Protein AF-A0A9C9GC76-F1 (afdb_monomer)

Radius of gyration: 13.63 Å; Cα contacts (8 Å, |Δi|>4): 158; chains: 1; bounding box: 31×22×46 Å

Nearest PDB structures (foldseek):
  2ok8-assembly1_B  TM=7.229E-01  e=1.830E-01  Plasmodium falciparum 3D7
  5yly-assembly1_A  TM=5.673E-01  e=6.090E-02  Ulva prolifera
  6o0a-assembly1_A  TM=5.726E-01  e=2.908E-01  Malassezia yamatoensis
  2gpj-assembly1_A  TM=5.908E-01  e=5.189E-01  Shewanella putrefaciens CN-32
  6p4p-assembly1_B  TM=2.913E-01  e=4.686E+00  Salmonella enterica subsp. enterica serovar Typhi str. CT18

Sequence (96 aa):
MKTSDNPYIPYLATIEDAWYETGGERCIKTFKVVID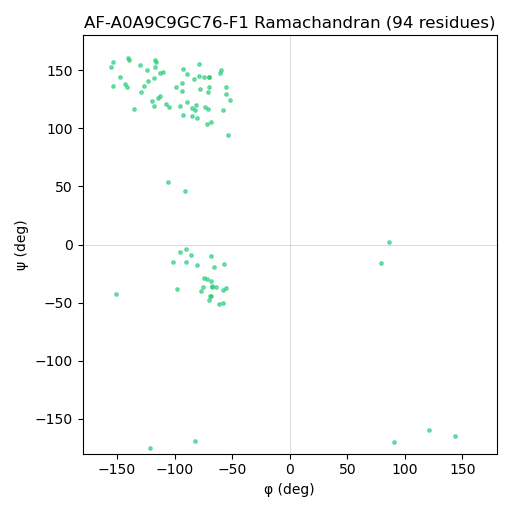DEEFRKNWSHLPGQCAMIGVLGAGESMISISASPTEGQFLRFSVMRMGKVTGALHQLEPG

Foldseek 3Di:
DPDPPDLPDDFDKFFQAKDWPADDPFTKMKTKIAGPPPVCLVVDFDDPPAWHWDDDPPQGIDTFTFPDDRPPGSITMTTATPDDSGSVSVVPDGGD

Mean predicted aligned error: 4.46 Å

Structure (mmCIF, N/CA/C/O backbone):
data_AF-A0A9C9GC76-F1
#
_entry.id   AF-A0A9C9GC76-F1
#
loop_
_atom_site.group_PDB
_atom_site.id
_atom_site.type_symbol
_atom_site.label_atom_id
_atom_site.label_alt_id
_atom_site.label_comp_id
_atom_site.label_asym_id
_atom_site.label_entity_id
_atom_site.label_seq_id
_atom_site.pdbx_PDB_ins_code
_atom_site.Cartn_x
_atom_site.Cartn_y
_atom_site.Cartn_z
_atom_site.occupancy
_atom_site.B_iso_or_equiv
_atom_site.auth_seq_id
_atom_site.auth_comp_id
_atom_site.auth_asym_id
_atom_site.auth_atom_id
_atom_site.pdbx_PDB_model_num
ATOM 1 N N . MET A 1 1 ? 7.897 7.166 -28.012 1.00 36.06 1 MET A N 1
ATOM 2 C CA . MET A 1 1 ? 8.063 8.264 -27.036 1.00 36.06 1 MET A CA 1
ATOM 3 C C . MET A 1 1 ? 7.919 7.639 -25.661 1.00 36.06 1 MET A C 1
ATOM 5 O O . MET A 1 1 ? 6.878 7.052 -25.421 1.00 36.06 1 MET A O 1
ATOM 9 N N . LYS A 1 2 ? 8.964 7.643 -24.819 1.00 37.88 2 LYS A N 1
ATOM 10 C CA . LYS A 1 2 ? 8.831 7.207 -23.419 1.00 37.88 2 LYS A CA 1
ATOM 11 C C . LYS A 1 2 ? 7.968 8.255 -22.727 1.00 37.88 2 LYS A C 1
ATOM 13 O O . LYS A 1 2 ? 8.429 9.382 -22.559 1.00 37.88 2 LYS A O 1
ATOM 18 N N . THR A 1 3 ? 6.709 7.933 -22.459 1.00 41.56 3 THR A N 1
ATOM 19 C CA . THR A 1 3 ? 5.825 8.796 -21.679 1.00 41.56 3 THR A CA 1
ATOM 20 C C . THR A 1 3 ? 6.507 8.992 -20.336 1.00 41.56 3 THR A C 1
ATOM 22 O O . THR A 1 3 ? 6.794 8.020 -19.649 1.00 41.56 3 THR A O 1
ATOM 25 N N . SER A 1 4 ? 6.887 10.224 -20.025 1.00 49.97 4 SER A N 1
ATOM 26 C CA . SER A 1 4 ? 7.473 10.573 -18.738 1.00 49.97 4 SER A CA 1
ATOM 27 C C . SER A 1 4 ? 6.564 10.048 -17.626 1.00 49.97 4 SER A C 1
ATOM 29 O O . SER A 1 4 ? 5.373 10.356 -17.644 1.00 49.97 4 SER A O 1
ATOM 31 N N . ASP A 1 5 ? 7.116 9.240 -16.716 1.00 69.19 5 ASP A N 1
ATOM 32 C CA . ASP A 1 5 ? 6.430 8.673 -15.553 1.00 69.19 5 ASP A CA 1
ATOM 33 C C . ASP A 1 5 ? 5.780 9.790 -14.736 1.00 69.19 5 ASP A C 1
ATOM 35 O O . ASP A 1 5 ? 6.430 10.463 -13.935 1.00 69.19 5 ASP A O 1
ATOM 39 N N . ASN A 1 6 ? 4.500 10.051 -14.996 1.00 82.19 6 ASN A N 1
ATOM 40 C CA . ASN A 1 6 ? 3.755 11.085 -14.305 1.00 82.19 6 ASN A CA 1
ATOM 41 C C . ASN A 1 6 ? 3.214 10.493 -12.993 1.00 82.19 6 ASN A C 1
ATOM 43 O O . ASN A 1 6 ? 2.287 9.681 -13.046 1.00 82.19 6 ASN A O 1
ATOM 47 N N . PRO A 1 7 ? 3.729 10.913 -11.823 1.00 81.12 7 PRO A N 1
ATOM 48 C CA . PRO A 1 7 ? 3.325 10.353 -10.534 1.00 81.12 7 PRO A CA 1
ATOM 49 C C . PRO A 1 7 ? 1.884 10.708 -10.141 1.00 81.12 7 PRO A C 1
ATOM 51 O O . PRO A 1 7 ? 1.369 10.168 -9.168 1.00 81.12 7 PRO A O 1
ATOM 54 N N . TYR A 1 8 ? 1.234 11.621 -10.870 1.00 84.31 8 TYR A N 1
ATOM 55 C CA . TYR A 1 8 ? -0.143 12.043 -10.616 1.00 84.31 8 TYR A CA 1
ATOM 56 C C . TYR A 1 8 ? -1.187 11.210 -11.365 1.00 84.31 8 TYR A C 1
ATOM 58 O O . TYR A 1 8 ? -2.381 11.446 -11.194 1.00 84.31 8 TYR A O 1
ATOM 66 N N . ILE A 1 9 ? -0.767 10.266 -12.213 1.00 89.38 9 ILE A N 1
ATOM 67 C CA . ILE A 1 9 ? -1.694 9.349 -12.878 1.00 89.38 9 ILE A CA 1
ATOM 68 C C . ILE A 1 9 ? -1.966 8.180 -11.922 1.00 89.38 9 ILE A C 1
ATOM 70 O O . ILE A 1 9 ? -1.023 7.471 -11.566 1.00 89.38 9 ILE A O 1
ATOM 74 N N . PRO A 1 10 ? -3.219 7.972 -11.480 1.00 91.25 10 PRO A N 1
ATOM 75 C CA . PRO A 1 10 ? -3.549 6.854 -10.612 1.00 91.25 10 PRO A CA 1
ATOM 76 C C . PRO A 1 10 ? -3.559 5.541 -11.401 1.00 91.25 10 PRO A C 1
ATOM 78 O O . PRO A 1 10 ? -4.020 5.495 -12.542 1.00 91.25 10 PRO A O 1
ATOM 81 N N . TYR A 1 11 ? -3.122 4.468 -10.748 1.00 93.19 11 TYR A N 1
ATOM 82 C CA . TYR A 1 11 ? -3.204 3.103 -11.262 1.00 93.19 11 TYR A CA 1
ATOM 83 C C . TYR A 1 11 ? -4.082 2.261 -10.340 1.00 93.19 11 TYR A C 1
ATOM 85 O O . TYR A 1 11 ? -4.061 2.442 -9.120 1.00 93.19 11 TYR A O 1
ATOM 93 N N . LEU A 1 12 ? -4.855 1.346 -10.926 1.00 95.06 12 LEU A N 1
ATOM 94 C CA . LEU A 1 12 ? -5.568 0.332 -10.155 1.00 95.06 12 LEU A CA 1
ATOM 95 C C . LEU A 1 12 ? -4.565 -0.672 -9.583 1.00 95.06 12 LEU A C 1
ATOM 97 O O . LEU A 1 12 ? -3.533 -0.967 -10.196 1.00 95.06 12 LEU A O 1
ATOM 101 N N . ALA A 1 13 ? -4.861 -1.146 -8.380 1.00 95.31 13 ALA A N 1
ATOM 102 C CA . ALA A 1 13 ? -4.034 -2.107 -7.683 1.00 95.31 13 ALA A CA 1
ATOM 103 C C . ALA A 1 13 ? -4.910 -3.094 -6.917 1.00 95.31 13 ALA A C 1
ATOM 105 O O . ALA A 1 13 ? -5.863 -2.699 -6.240 1.00 95.31 13 ALA A O 1
ATOM 106 N N . THR A 1 14 ? -4.521 -4.359 -6.983 1.00 96.75 14 THR A N 1
ATOM 107 C CA . THR A 1 14 ? -5.144 -5.468 -6.269 1.00 96.75 14 THR A CA 1
ATOM 108 C C . THR A 1 14 ? -4.425 -5.704 -4.942 1.00 96.75 14 THR A C 1
ATOM 110 O O . THR A 1 14 ? -3.191 -5.650 -4.869 1.00 96.75 14 THR A O 1
ATOM 113 N N . ILE A 1 15 ? -5.180 -5.975 -3.874 1.00 97.50 15 ILE A N 1
ATOM 114 C CA . ILE A 1 15 ? -4.613 -6.431 -2.600 1.00 97.50 15 ILE A CA 1
ATOM 115 C C . ILE A 1 15 ? -4.352 -7.931 -2.742 1.00 97.50 15 ILE A C 1
ATOM 117 O O . ILE A 1 15 ? -5.283 -8.726 -2.775 1.00 97.50 15 ILE A O 1
ATOM 121 N N . GLU A 1 16 ? -3.084 -8.327 -2.828 1.00 96.94 16 GLU A N 1
ATO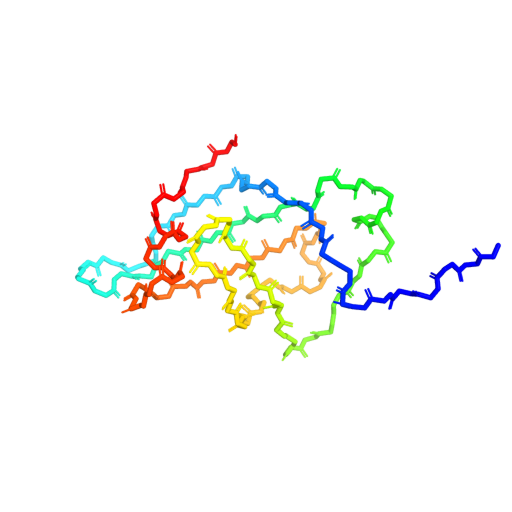M 122 C CA . GLU A 1 16 ? -2.720 -9.748 -2.885 1.00 96.94 16 GLU A CA 1
ATOM 123 C C . GLU A 1 16 ? -2.841 -10.423 -1.520 1.00 96.94 16 GLU A C 1
ATOM 125 O O . GLU A 1 16 ? -3.189 -11.597 -1.436 1.00 96.94 16 GLU A O 1
ATOM 130 N N . ASP A 1 17 ? -2.501 -9.699 -0.454 1.00 97.19 17 ASP A N 1
ATOM 131 C CA . ASP A 1 17 ? -2.529 -10.221 0.907 1.00 97.19 17 ASP A CA 1
ATOM 132 C C . ASP A 1 17 ? -2.685 -9.081 1.918 1.00 97.19 17 ASP A C 1
ATOM 134 O O . ASP A 1 17 ? -2.273 -7.941 1.668 1.00 97.19 17 ASP A O 1
ATOM 138 N N . ALA A 1 18 ? -3.269 -9.382 3.074 1.00 97.12 18 ALA A N 1
ATOM 139 C CA . ALA A 1 18 ? -3.360 -8.437 4.170 1.00 97.12 18 ALA A CA 1
ATOM 140 C C . ALA A 1 18 ? -3.454 -9.130 5.532 1.00 97.12 18 ALA A C 1
ATOM 142 O O . ALA A 1 18 ? -4.252 -10.042 5.736 1.00 97.12 18 ALA A O 1
ATOM 143 N N . TRP A 1 19 ? -2.705 -8.620 6.507 1.00 97.12 19 TRP A N 1
ATOM 144 C CA . TRP A 1 19 ? -2.669 -9.161 7.866 1.00 97.12 19 TRP A CA 1
ATOM 145 C C . TRP A 1 19 ? -2.626 -8.047 8.911 1.00 97.12 19 TRP A C 1
ATOM 147 O O . TRP A 1 19 ? -2.262 -6.905 8.626 1.00 97.12 19 TRP A O 1
ATOM 157 N N . TYR A 1 20 ? -3.017 -8.373 10.141 1.00 96.88 20 TYR A N 1
ATOM 158 C CA . TYR A 1 20 ? -2.927 -7.449 11.268 1.00 96.88 20 TYR A CA 1
ATOM 159 C C . TYR A 1 20 ? -1.565 -7.576 11.951 1.00 96.88 20 TYR A C 1
ATOM 161 O O . TYR A 1 20 ? -1.217 -8.649 12.433 1.00 96.88 20 TYR A O 1
ATOM 169 N N . GLU A 1 21 ? -0.829 -6.468 12.033 1.00 96.50 21 GLU A N 1
ATOM 170 C CA . GLU A 1 21 ? 0.402 -6.360 12.833 1.00 96.50 21 GLU A CA 1
ATOM 171 C C . GLU A 1 21 ? 0.064 -6.203 14.319 1.00 96.50 21 GLU A C 1
ATOM 173 O O . GLU A 1 21 ? 0.700 -6.784 15.194 1.00 96.50 21 GLU A O 1
ATOM 178 N N . THR A 1 22 ? -0.982 -5.418 14.598 1.00 96.06 22 THR A N 1
ATOM 179 C CA . THR A 1 22 ? -1.428 -5.094 15.955 1.00 96.06 22 THR A CA 1
ATOM 180 C C . THR A 1 22 ? -2.950 -5.072 16.008 1.00 96.06 22 THR A C 1
ATOM 182 O O . THR A 1 22 ? -3.593 -4.486 15.135 1.00 96.06 22 THR A O 1
ATOM 185 N N . GLY A 1 23 ? -3.530 -5.679 17.047 1.00 93.50 23 GLY A N 1
ATOM 186 C CA . GLY A 1 23 ? -4.973 -5.670 17.307 1.00 93.50 23 GLY A CA 1
ATOM 187 C C . GLY A 1 23 ? -5.485 -4.410 18.025 1.00 93.50 23 GLY A C 1
ATOM 188 O O . GLY A 1 23 ? -4.768 -3.426 18.195 1.00 93.50 23 GLY A O 1
ATOM 189 N N . GLY A 1 24 ? -6.740 -4.459 18.479 1.00 91.88 24 GLY A N 1
ATOM 190 C CA . GLY A 1 24 ? -7.390 -3.385 19.241 1.00 91.88 24 GLY A CA 1
ATOM 191 C C . GLY A 1 24 ? -8.141 -2.359 18.383 1.00 91.88 24 GLY A C 1
ATOM 192 O O . GLY A 1 24 ? -8.352 -2.555 17.189 1.00 91.88 24 GLY A O 1
ATOM 193 N N . GLU A 1 25 ? -8.570 -1.259 19.010 1.00 85.50 25 GLU A N 1
ATOM 194 C CA . GLU A 1 25 ? -9.397 -0.219 18.370 1.00 85.50 25 GLU A CA 1
ATOM 195 C C . GLU A 1 25 ? -8.637 0.559 17.279 1.00 85.50 25 GLU A C 1
ATOM 197 O O . GLU A 1 25 ? -9.194 0.879 16.228 1.00 85.50 25 GLU A O 1
ATOM 202 N N . ARG A 1 26 ? -7.338 0.806 17.497 1.00 91.00 26 ARG A N 1
ATOM 203 C CA . ARG A 1 26 ? -6.413 1.428 16.532 1.00 91.00 26 ARG A CA 1
ATOM 204 C C . ARG A 1 26 ? -5.458 0.396 15.945 1.00 91.00 26 ARG A C 1
ATOM 206 O O . ARG A 1 26 ? -4.238 0.540 16.024 1.00 91.00 26 ARG A O 1
ATOM 213 N N . CYS A 1 27 ? -6.028 -0.674 15.404 1.00 95.25 27 CYS A N 1
ATOM 214 C CA . CYS A 1 27 ? -5.259 -1.749 14.800 1.00 95.25 27 CYS A CA 1
ATOM 215 C C . CYS A 1 27 ? -4.398 -1.252 13.628 1.00 95.25 27 CYS A C 1
ATOM 217 O O . CYS A 1 27 ? -4.749 -0.299 12.922 1.00 95.25 27 CYS A O 1
ATOM 219 N N . ILE A 1 28 ? -3.267 -1.924 13.420 1.00 97.50 28 ILE A N 1
ATOM 220 C CA . ILE A 1 28 ? -2.393 -1.721 12.264 1.00 97.50 28 ILE A CA 1
ATOM 221 C C . ILE A 1 28 ? -2.571 -2.934 11.362 1.00 97.50 28 ILE A C 1
ATOM 223 O O . ILE A 1 28 ? -2.349 -4.064 11.797 1.00 97.50 28 ILE A O 1
ATOM 227 N N . LYS A 1 29 ? -2.998 -2.693 10.123 1.00 97.19 29 LYS A N 1
ATOM 228 C CA . LYS A 1 29 ? -3.137 -3.718 9.085 1.00 97.19 29 LYS A CA 1
ATOM 229 C C . LYS A 1 29 ? -2.105 -3.429 8.002 1.00 97.19 29 LYS A C 1
ATOM 231 O O . LYS A 1 29 ? -2.019 -2.290 7.536 1.00 97.19 29 LYS A O 1
ATOM 236 N N . THR A 1 30 ? -1.313 -4.431 7.648 1.00 97.81 30 THR A N 1
ATOM 237 C CA . THR A 1 30 ? -0.388 -4.355 6.521 1.00 97.81 30 THR A CA 1
ATOM 238 C C . THR A 1 30 ? -1.075 -4.917 5.291 1.00 97.81 30 THR A C 1
ATOM 240 O O . THR A 1 30 ? -1.684 -5.981 5.346 1.00 97.81 30 THR A O 1
ATOM 243 N N . PHE A 1 31 ? -0.983 -4.181 4.189 1.00 97.75 31 PHE A N 1
ATOM 244 C CA . PHE A 1 31 ? -1.517 -4.564 2.890 1.00 97.75 31 PHE A CA 1
ATOM 245 C C . PHE A 1 31 ? -0.358 -4.773 1.933 1.00 97.75 31 PHE A C 1
ATOM 247 O O . PHE A 1 31 ? 0.463 -3.868 1.763 1.00 97.75 31 PHE A O 1
ATOM 254 N N . LYS A 1 32 ? -0.302 -5.942 1.300 1.00 96.94 32 LYS A N 1
ATOM 255 C CA . LYS A 1 32 ? 0.546 -6.199 0.144 1.00 96.94 32 LYS A CA 1
ATOM 256 C C . LYS A 1 32 ? -0.293 -5.978 -1.107 1.00 96.94 32 LYS A C 1
ATOM 258 O O . LYS A 1 32 ? -1.298 -6.654 -1.303 1.00 96.94 32 LYS A O 1
ATOM 263 N N . VAL A 1 33 ? 0.118 -5.027 -1.935 1.00 96.31 33 VAL A N 1
ATOM 264 C CA . VAL A 1 33 ? -0.621 -4.632 -3.132 1.00 96.31 33 VAL A CA 1
ATOM 265 C C . VAL A 1 33 ? 0.241 -4.741 -4.373 1.00 96.31 33 VAL A C 1
ATOM 267 O O . VAL A 1 33 ? 1.460 -4.552 -4.332 1.00 96.31 33 VAL A O 1
ATOM 270 N N . VAL A 1 34 ? -0.415 -5.014 -5.487 1.00 95.44 34 VAL A N 1
ATOM 271 C CA . VAL A 1 34 ? 0.206 -5.149 -6.795 1.00 95.44 34 VAL A CA 1
ATOM 272 C C . VAL A 1 34 ? -0.545 -4.267 -7.771 1.00 95.44 34 VAL A C 1
ATOM 274 O O . VAL A 1 34 ? -1.767 -4.289 -7.807 1.00 95.44 34 VAL A O 1
ATOM 277 N N . ILE A 1 35 ? 0.194 -3.472 -8.542 1.00 94.50 35 ILE A N 1
ATOM 278 C CA . ILE A 1 35 ? -0.387 -2.651 -9.605 1.00 94.50 35 ILE A CA 1
ATOM 279 C C . ILE A 1 35 ? -0.841 -3.574 -10.739 1.00 94.50 35 ILE A C 1
ATOM 281 O O . ILE A 1 35 ? -0.066 -4.429 -11.176 1.00 94.50 35 ILE A O 1
ATOM 285 N N . ASP A 1 36 ? -2.078 -3.391 -11.199 1.00 94.56 36 ASP A N 1
ATOM 286 C CA . ASP A 1 36 ? -2.720 -4.285 -12.171 1.00 94.56 36 ASP A CA 1
ATOM 287 C C . ASP A 1 36 ? -2.122 -4.140 -13.580 1.00 94.56 36 ASP A C 1
ATOM 289 O O . ASP A 1 36 ? -2.078 -5.099 -14.351 1.00 94.56 36 ASP A O 1
ATOM 293 N N . ASP A 1 37 ? -1.622 -2.948 -13.915 1.00 93.06 37 ASP A N 1
ATOM 294 C CA . ASP A 1 37 ? -0.890 -2.704 -15.157 1.00 93.06 37 ASP A CA 1
ATOM 295 C C . ASP A 1 37 ? 0.499 -3.359 -15.093 1.00 93.06 37 ASP A C 1
ATOM 297 O O . ASP A 1 37 ? 1.422 -2.869 -14.435 1.00 93.06 37 ASP A O 1
ATOM 301 N N . GLU A 1 38 ? 0.653 -4.490 -15.786 1.00 90.06 38 GLU A N 1
ATOM 302 C CA . GLU A 1 38 ? 1.906 -5.241 -15.800 1.00 90.06 38 GLU A CA 1
ATOM 303 C C . GLU A 1 38 ? 3.081 -4.489 -16.427 1.00 90.06 38 GLU A C 1
ATOM 305 O O . GLU A 1 38 ? 4.223 -4.692 -16.000 1.00 90.06 38 GLU A O 1
ATOM 310 N N . GLU A 1 39 ? 2.838 -3.695 -17.474 1.00 89.19 39 GLU A N 1
ATOM 311 C CA . GLU A 1 39 ? 3.907 -2.957 -18.146 1.00 89.19 39 GLU A CA 1
ATOM 312 C C . GLU A 1 39 ? 4.421 -1.859 -17.226 1.00 89.19 39 GLU A C 1
ATOM 314 O O . GLU A 1 39 ? 5.635 -1.725 -17.048 1.00 89.19 39 GLU A O 1
ATOM 319 N N . PHE A 1 40 ? 3.512 -1.134 -16.576 1.00 87.88 40 PHE A N 1
ATOM 320 C CA . PHE A 1 40 ? 3.879 -0.142 -15.579 1.00 87.88 40 PHE A CA 1
ATOM 321 C C . PHE A 1 40 ? 4.607 -0.794 -14.403 1.00 87.88 40 PHE A C 1
ATOM 323 O O . PHE A 1 40 ? 5.726 -0.404 -14.079 1.00 87.88 40 PHE A O 1
ATOM 330 N N . ARG A 1 41 ? 4.045 -1.859 -13.821 1.00 89.00 41 ARG A N 1
ATOM 331 C CA . ARG A 1 41 ? 4.628 -2.574 -12.676 1.00 89.00 41 ARG A CA 1
ATOM 332 C C . ARG A 1 41 ? 6.062 -3.059 -12.924 1.00 89.00 41 ARG A C 1
ATOM 334 O O . ARG A 1 41 ? 6.875 -3.031 -12.005 1.00 89.00 41 ARG A O 1
ATOM 341 N N . LYS A 1 42 ? 6.387 -3.509 -14.143 1.00 87.19 42 LYS A N 1
ATOM 342 C CA . LYS A 1 42 ? 7.739 -3.987 -14.502 1.00 87.19 42 LYS A CA 1
ATOM 343 C C . LYS A 1 42 ? 8.75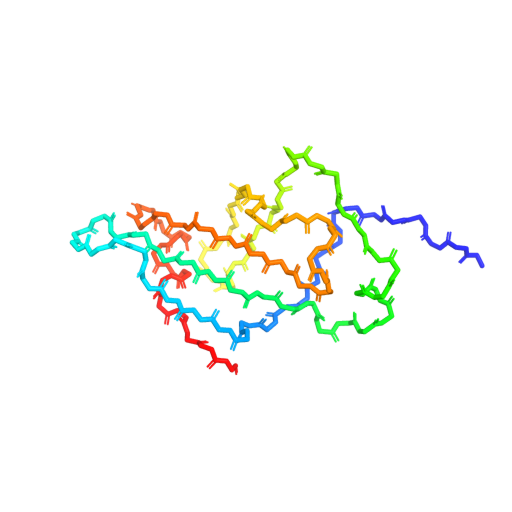4 -2.855 -14.661 1.00 87.19 42 LYS A C 1
ATOM 345 O O . LYS A 1 42 ? 9.945 -3.089 -14.470 1.00 87.19 42 LYS A O 1
ATOM 350 N N . ASN A 1 43 ? 8.300 -1.666 -15.048 1.00 85.44 43 ASN A N 1
ATOM 351 C CA . ASN A 1 43 ? 9.166 -0.521 -15.332 1.00 85.44 43 ASN A CA 1
ATOM 352 C C . ASN A 1 43 ? 9.217 0.499 -14.186 1.00 85.44 43 ASN A C 1
ATOM 354 O O . ASN A 1 43 ? 10.103 1.351 -14.167 1.00 85.44 43 ASN A O 1
ATOM 358 N N . TRP A 1 44 ? 8.288 0.409 -13.238 1.00 83.56 44 TRP A N 1
ATOM 359 C CA . TRP A 1 44 ? 8.163 1.337 -12.128 1.00 83.56 44 TRP A CA 1
ATOM 360 C C . TRP A 1 44 ? 9.000 0.920 -10.911 1.00 83.56 44 TRP A C 1
ATOM 362 O O . TRP A 1 44 ? 9.187 -0.262 -10.621 1.00 83.56 44 TRP A O 1
ATOM 372 N N . SER A 1 45 ? 9.500 1.916 -10.177 1.00 86.94 45 SER A N 1
ATOM 373 C CA . SER A 1 45 ? 10.260 1.737 -8.940 1.00 86.94 45 SER A CA 1
ATOM 374 C C . SER A 1 45 ? 10.119 2.970 -8.040 1.00 86.94 45 SER A C 1
ATOM 376 O O . SER A 1 45 ? 9.852 4.072 -8.523 1.00 86.94 45 SER A O 1
ATOM 378 N N . HIS A 1 46 ? 10.332 2.796 -6.735 1.00 88.31 46 HIS A N 1
ATOM 379 C CA . HIS A 1 46 ? 10.360 3.871 -5.739 1.00 88.31 46 HIS A CA 1
ATOM 380 C C . HIS A 1 46 ? 11.734 3.992 -5.074 1.00 88.31 46 HIS A C 1
ATOM 382 O O . HIS A 1 46 ? 12.528 3.054 -5.047 1.00 88.31 46 HIS A O 1
ATOM 388 N N . LEU A 1 47 ? 12.014 5.160 -4.499 1.00 90.06 47 LEU A N 1
ATOM 389 C CA . LEU A 1 47 ? 13.182 5.391 -3.652 1.00 90.06 47 LEU A CA 1
ATOM 390 C C . LEU A 1 47 ? 12.837 5.157 -2.170 1.00 90.06 47 LEU A C 1
ATOM 392 O O . LEU A 1 47 ? 11.696 5.394 -1.755 1.00 90.06 47 LEU A O 1
ATOM 396 N N . PRO A 1 48 ? 13.812 4.746 -1.337 1.00 90.56 48 PRO A N 1
ATOM 397 C CA . PRO A 1 48 ? 13.612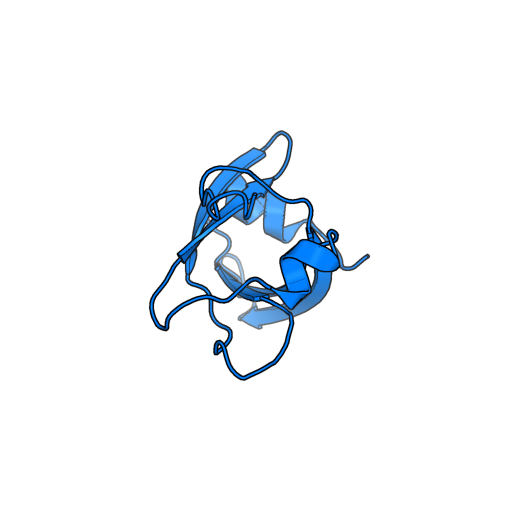 4.650 0.105 1.00 90.56 48 PRO A CA 1
ATOM 398 C C . PRO A 1 48 ? 13.125 5.976 0.706 1.00 90.56 48 PRO A C 1
ATOM 400 O O . PRO A 1 48 ? 13.654 7.042 0.391 1.00 90.56 48 PRO A O 1
ATOM 403 N N . GLY A 1 49 ? 12.123 5.903 1.584 1.00 90.19 49 GLY A N 1
ATOM 404 C CA . GLY A 1 49 ? 11.529 7.073 2.241 1.00 90.19 49 GLY A CA 1
ATOM 405 C C . GLY A 1 49 ? 10.405 7.761 1.457 1.00 90.19 49 GLY A C 1
ATOM 406 O O . GLY A 1 49 ? 9.878 8.765 1.929 1.00 90.19 49 GLY A O 1
ATOM 407 N N . GLN A 1 50 ? 10.011 7.242 0.290 1.00 92.56 50 GLN A N 1
ATOM 408 C CA . GLN A 1 50 ? 8.860 7.760 -0.448 1.00 92.56 50 GLN A CA 1
ATOM 409 C C . GLN A 1 50 ? 7.516 7.281 0.120 1.00 92.56 50 GLN A C 1
ATOM 411 O O . GLN A 1 50 ? 7.390 6.228 0.752 1.00 92.56 50 GLN A O 1
ATOM 416 N N . CYS A 1 51 ? 6.489 8.082 -0.151 1.00 93.75 51 CYS A N 1
ATOM 417 C CA . CYS A 1 51 ? 5.095 7.786 0.146 1.00 93.75 51 CYS A CA 1
ATOM 418 C C . CYS A 1 51 ? 4.303 7.696 -1.160 1.00 93.75 51 CYS A C 1
ATOM 420 O O . CYS A 1 51 ? 4.647 8.352 -2.143 1.00 93.75 51 CYS A O 1
ATOM 422 N N . ALA A 1 52 ? 3.222 6.924 -1.144 1.00 93.81 52 ALA A N 1
ATOM 423 C CA . ALA A 1 52 ? 2.260 6.843 -2.234 1.00 93.81 52 ALA A CA 1
ATOM 424 C C . ALA A 1 52 ? 0.937 7.501 -1.824 1.00 93.81 52 ALA A C 1
ATOM 426 O O . ALA A 1 52 ? 0.544 7.464 -0.655 1.00 93.81 52 ALA A O 1
ATOM 427 N N . MET A 1 53 ? 0.240 8.087 -2.795 1.00 95.25 53 MET A N 1
ATOM 428 C CA . MET A 1 53 ? -1.155 8.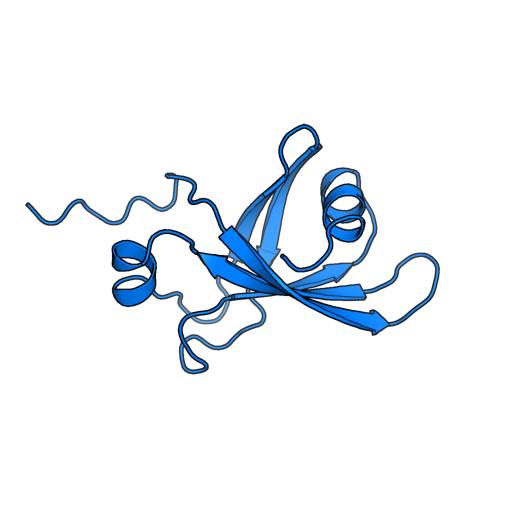492 -2.634 1.00 95.25 53 MET A CA 1
ATOM 429 C C . MET A 1 53 ? -2.043 7.271 -2.864 1.00 95.25 53 MET A C 1
ATOM 431 O O . MET A 1 53 ? -2.059 6.717 -3.960 1.00 95.25 53 MET A O 1
ATOM 435 N N . ILE A 1 54 ? -2.765 6.841 -1.831 1.00 95.31 54 ILE A N 1
ATOM 436 C CA . ILE A 1 54 ? -3.684 5.704 -1.906 1.00 95.31 54 ILE A CA 1
ATOM 437 C C . ILE A 1 54 ? -5.111 6.234 -1.936 1.00 95.31 54 ILE A C 1
ATOM 439 O O . ILE A 1 54 ? -5.561 6.870 -0.980 1.00 95.31 54 ILE A O 1
ATOM 443 N N . GLY A 1 55 ? -5.818 5.951 -3.028 1.00 94.56 55 GLY A N 1
ATOM 444 C CA . GLY A 1 55 ? -7.232 6.260 -3.199 1.00 94.56 55 GLY A CA 1
ATOM 445 C C . GLY A 1 55 ? -8.114 5.047 -2.915 1.00 94.56 55 GLY A C 1
ATOM 446 O O . GLY A 1 55 ? -7.846 3.954 -3.402 1.00 94.56 55 GLY A O 1
ATOM 447 N N . VAL A 1 56 ? -9.198 5.251 -2.168 1.00 94.88 56 VAL A N 1
ATOM 448 C CA . VAL A 1 56 ? -10.292 4.280 -2.034 1.00 94.88 56 VAL A CA 1
ATOM 449 C C . VAL A 1 56 ? -11.560 4.935 -2.574 1.00 94.88 56 VAL A C 1
ATOM 451 O O . VAL A 1 56 ? -11.994 5.983 -2.078 1.00 94.88 56 VAL A O 1
ATOM 454 N N . LEU A 1 57 ? -12.149 4.330 -3.610 1.00 91.31 57 LEU A N 1
ATOM 455 C CA . LEU A 1 57 ? -13.329 4.866 -4.292 1.00 91.31 57 LEU A CA 1
ATOM 456 C C . LEU A 1 57 ? -14.471 5.116 -3.293 1.00 91.31 57 LEU A C 1
ATOM 458 O O . LEU A 1 57 ? -14.803 4.267 -2.471 1.00 91.31 57 LEU A O 1
ATOM 462 N N . GLY A 1 58 ? -15.045 6.321 -3.329 1.00 93.12 58 GLY A N 1
ATOM 463 C CA . GLY A 1 58 ? -16.099 6.756 -2.403 1.00 93.12 58 GLY A CA 1
ATOM 464 C C . GLY A 1 58 ? -15.620 7.191 -1.007 1.00 93.12 58 GLY A C 1
ATOM 465 O O . GLY A 1 58 ? -16.353 7.888 -0.297 1.00 93.12 58 GLY A O 1
ATOM 466 N N . ALA A 1 59 ? -14.386 6.866 -0.608 1.00 95.38 59 ALA A N 1
ATOM 467 C CA . ALA A 1 59 ? -13.832 7.275 0.683 1.00 95.38 59 ALA A CA 1
ATOM 468 C C . ALA A 1 59 ? -12.934 8.518 0.585 1.00 95.38 59 ALA A C 1
ATOM 470 O O . ALA A 1 59 ? -13.016 9.381 1.466 1.00 95.38 59 ALA A O 1
ATOM 471 N N . GLY A 1 60 ? -12.136 8.618 -0.483 1.00 95.12 60 GLY A N 1
ATOM 472 C CA . GLY A 1 60 ? -11.146 9.674 -0.715 1.00 95.12 60 GLY A CA 1
ATOM 473 C C . GLY A 1 60 ? -9.737 9.104 -0.878 1.00 95.12 60 GLY A C 1
ATOM 474 O O . GLY A 1 60 ? -9.573 7.919 -1.159 1.00 95.12 60 GLY A O 1
ATOM 475 N N . GLU A 1 61 ? -8.725 9.942 -0.669 1.00 95.44 61 GLU A N 1
ATOM 476 C CA . GLU A 1 61 ? -7.314 9.572 -0.801 1.00 95.44 61 GLU A CA 1
ATOM 477 C C . GLU A 1 61 ? -6.488 9.980 0.424 1.00 95.44 61 GLU A C 1
ATOM 479 O O . GLU A 1 61 ? -6.854 10.889 1.173 1.00 95.44 61 GLU A O 1
ATOM 484 N N . SER A 1 62 ? -5.384 9.275 0.663 1.00 95.31 62 SER A N 1
ATOM 485 C CA . SER A 1 62 ? -4.459 9.571 1.755 1.00 95.31 62 SER A CA 1
ATOM 486 C C . SER A 1 62 ? -3.025 9.224 1.372 1.00 95.31 62 SER A C 1
ATOM 488 O O . SER A 1 62 ? -2.782 8.235 0.682 1.00 95.31 62 SER A O 1
ATOM 490 N N . MET A 1 63 ? -2.073 10.035 1.834 1.00 95.31 63 MET A N 1
ATOM 491 C CA . MET A 1 63 ? -0.648 9.790 1.636 1.00 95.31 63 MET A CA 1
ATOM 492 C C . MET A 1 63 ? -0.141 8.790 2.676 1.00 95.31 63 MET A C 1
ATOM 494 O O . MET A 1 63 ? -0.198 9.067 3.874 1.00 95.31 63 MET A O 1
ATOM 498 N N . ILE A 1 64 ? 0.379 7.649 2.223 1.00 96.06 64 ILE A N 1
ATOM 499 C CA . ILE A 1 64 ? 0.850 6.555 3.078 1.00 96.06 64 ILE A CA 1
ATOM 500 C C . ILE A 1 64 ? 2.287 6.186 2.701 1.00 96.06 64 ILE A C 1
ATOM 502 O O . ILE A 1 64 ? 2.634 6.094 1.523 1.00 96.06 64 ILE A O 1
ATOM 506 N N . SER A 1 65 ? 3.136 5.976 3.707 1.00 95.50 65 SER A N 1
ATOM 507 C CA . SER A 1 65 ? 4.534 5.590 3.498 1.00 95.50 65 SER A CA 1
ATOM 508 C C . SER A 1 65 ? 4.650 4.160 2.975 1.00 95.50 65 SER A C 1
ATOM 510 O O . SER A 1 65 ? 3.998 3.248 3.488 1.00 95.50 65 SER A O 1
ATOM 512 N N . ILE A 1 66 ? 5.499 3.966 1.965 1.00 95.50 66 ILE A N 1
ATOM 513 C CA . ILE A 1 66 ? 5.790 2.642 1.422 1.00 95.50 66 ILE A CA 1
ATOM 514 C C . ILE A 1 66 ? 6.685 1.904 2.421 1.00 95.50 66 ILE A C 1
ATOM 516 O O . ILE A 1 66 ? 7.797 2.332 2.719 1.00 95.50 66 ILE A O 1
ATOM 520 N N . SER A 1 67 ? 6.193 0.781 2.937 1.00 93.88 67 SER A N 1
ATOM 521 C CA . SER A 1 67 ? 6.889 -0.054 3.922 1.00 93.88 67 SER A CA 1
ATOM 522 C C . SER A 1 67 ? 7.767 -1.134 3.274 1.00 93.88 67 SER A C 1
ATOM 524 O O . SER A 1 67 ? 8.605 -1.726 3.947 1.00 93.88 67 SER A O 1
ATOM 526 N N . ALA A 1 68 ? 7.585 -1.407 1.976 1.00 92.81 68 ALA A N 1
ATOM 527 C CA . ALA A 1 68 ? 8.423 -2.340 1.219 1.00 92.81 68 ALA A CA 1
ATOM 528 C C . ALA A 1 68 ? 9.714 -1.678 0.707 1.00 92.81 68 ALA A C 1
ATOM 530 O O . ALA A 1 68 ? 9.703 -0.536 0.238 1.00 92.81 68 ALA A O 1
ATOM 531 N N . SER A 1 69 ? 10.817 -2.425 0.726 1.00 91.44 69 SER A N 1
ATOM 532 C CA . SER A 1 69 ? 12.056 -2.032 0.059 1.00 91.44 69 SER A CA 1
ATOM 533 C C . SER A 1 69 ? 11.886 -2.100 -1.465 1.00 91.44 69 SER A C 1
ATOM 535 O O . SER A 1 69 ? 11.268 -3.046 -1.963 1.00 91.44 69 SER A O 1
ATOM 537 N N . PRO A 1 70 ? 12.503 -1.183 -2.233 1.00 88.69 70 PRO A N 1
ATOM 538 C CA . PRO A 1 70 ? 12.529 -1.250 -3.698 1.00 88.69 70 PRO A CA 1
ATOM 539 C C . PRO A 1 70 ? 13.129 -2.552 -4.259 1.00 88.69 70 PRO A C 1
ATOM 541 O O . PRO A 1 70 ? 12.959 -2.859 -5.434 1.00 88.69 70 PRO A O 1
ATOM 544 N N . THR A 1 71 ? 13.856 -3.313 -3.434 1.00 88.06 71 THR A N 1
ATOM 545 C CA . THR A 1 71 ? 14.533 -4.560 -3.820 1.00 88.06 71 THR A CA 1
ATOM 546 C C . THR A 1 71 ? 13.732 -5.831 -3.535 1.00 88.06 71 THR A C 1
ATOM 548 O O . THR A 1 71 ? 14.182 -6.911 -3.907 1.00 88.06 71 THR A O 1
ATOM 551 N N . GLU A 1 72 ? 12.584 -5.747 -2.857 1.00 85.69 72 GLU A N 1
ATOM 552 C CA . GLU A 1 72 ? 11.831 -6.936 -2.424 1.00 85.69 72 GLU A CA 1
ATOM 553 C C . GLU A 1 72 ? 10.972 -7.571 -3.524 1.00 85.69 72 GLU A C 1
ATOM 555 O O . GLU A 1 72 ? 10.591 -8.735 -3.404 1.00 85.69 72 GLU A O 1
ATOM 560 N N . GLY A 1 73 ? 10.684 -6.844 -4.605 1.00 84.00 73 GLY A N 1
ATOM 561 C CA . GLY A 1 73 ? 9.948 -7.367 -5.752 1.00 84.00 73 GLY A CA 1
ATOM 562 C C . GLY A 1 73 ? 9.007 -6.346 -6.385 1.00 84.00 73 GLY A C 1
ATOM 563 O O . GLY A 1 73 ? 9.097 -5.149 -6.138 1.00 84.00 73 GLY A O 1
ATOM 564 N N . GLN A 1 74 ? 8.089 -6.846 -7.213 1.00 89.56 74 GLN A N 1
ATOM 565 C CA . GLN A 1 74 ? 7.102 -6.055 -7.958 1.00 89.56 74 GLN A CA 1
ATOM 566 C C . GLN A 1 74 ? 5.790 -5.874 -7.177 1.00 89.56 74 GLN A C 1
ATOM 568 O O . GLN A 1 74 ? 4.700 -6.086 -7.701 1.00 89.56 74 GLN A O 1
ATOM 573 N N . PHE A 1 75 ? 5.894 -5.532 -5.897 1.00 93.81 75 PHE A N 1
ATOM 574 C CA . PHE A 1 75 ? 4.746 -5.260 -5.040 1.00 93.81 75 PHE A CA 1
ATOM 575 C C . PHE A 1 7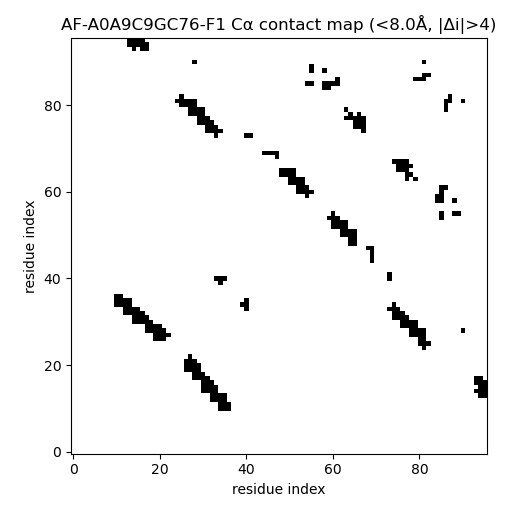5 ? 5.054 -4.085 -4.120 1.00 93.81 75 PHE A C 1
ATOM 577 O O . PHE A 1 75 ? 6.210 -3.757 -3.852 1.00 93.81 75 PHE A O 1
ATOM 584 N N . LEU A 1 76 ? 4.001 -3.482 -3.587 1.00 94.44 76 LEU A N 1
ATOM 585 C CA . LEU A 1 76 ? 4.092 -2.465 -2.555 1.00 94.44 76 LEU A CA 1
ATOM 586 C C . LEU A 1 76 ? 3.507 -3.000 -1.259 1.00 94.44 76 LEU A C 1
ATOM 588 O O . LEU A 1 76 ? 2.583 -3.811 -1.262 1.00 94.44 76 LEU A O 1
ATOM 592 N N . ARG A 1 77 ? 4.063 -2.551 -0.134 1.00 96.12 77 ARG A N 1
ATOM 593 C CA . ARG A 1 77 ? 3.482 -2.810 1.183 1.00 96.12 77 ARG A CA 1
ATOM 594 C C . ARG A 1 77 ? 3.205 -1.517 1.904 1.00 96.12 77 ARG A C 1
ATOM 596 O O . ARG A 1 77 ? 4.026 -0.603 1.867 1.00 96.12 77 ARG A O 1
ATOM 603 N N . PHE A 1 78 ? 2.077 -1.497 2.594 1.00 97.00 78 PHE A N 1
ATOM 604 C CA . PHE A 1 78 ? 1.629 -0.365 3.385 1.00 97.00 78 PHE A CA 1
ATOM 605 C C . PHE A 1 78 ? 1.122 -0.858 4.732 1.00 97.00 78 PHE A C 1
ATOM 607 O O . PHE A 1 78 ? 0.128 -1.579 4.784 1.00 97.00 78 PHE A O 1
ATOM 614 N N . SER A 1 79 ? 1.776 -0.451 5.816 1.00 96.88 79 SER A N 1
ATOM 615 C CA . SER A 1 79 ? 1.286 -0.680 7.178 1.00 96.88 79 SER A CA 1
ATOM 616 C C . SER A 1 79 ? 0.465 0.524 7.630 1.00 96.88 79 SER A C 1
ATOM 618 O O . SER A 1 79 ? 0.989 1.622 7.812 1.00 96.88 79 SER A O 1
ATOM 620 N N . VAL A 1 80 ? -0.846 0.333 7.785 1.00 97.06 80 VAL A N 1
ATOM 621 C CA . VAL A 1 80 ? -1.795 1.433 7.993 1.00 97.06 80 VAL A CA 1
ATOM 622 C C . VAL A 1 80 ? -2.520 1.273 9.319 1.00 97.06 80 VAL A C 1
ATOM 624 O O . VAL A 1 80 ? -3.209 0.278 9.549 1.00 97.06 80 VAL A O 1
ATOM 627 N N . MET A 1 81 ? -2.425 2.293 10.171 1.00 96.94 81 MET A N 1
ATOM 628 C CA . MET A 1 81 ? -3.221 2.391 11.394 1.00 96.94 81 MET A CA 1
ATOM 629 C C . MET A 1 81 ? -4.654 2.843 11.083 1.00 96.94 81 MET A C 1
ATOM 631 O O . MET A 1 81 ? -4.878 3.821 10.359 1.00 96.94 81 MET A O 1
ATOM 635 N N . ARG A 1 82 ? -5.640 2.166 11.677 1.00 95.56 82 ARG A N 1
ATOM 636 C CA . ARG A 1 82 ? -7.047 2.571 11.601 1.00 95.56 82 ARG A CA 1
ATOM 637 C C . ARG A 1 82 ? -7.280 3.837 12.426 1.00 95.56 82 ARG A C 1
ATOM 639 O O . ARG A 1 82 ? -7.123 3.819 13.644 1.00 95.56 82 ARG A O 1
ATOM 646 N N . MET A 1 83 ? -7.665 4.933 11.770 1.00 92.19 83 MET A N 1
ATOM 647 C CA . MET A 1 83 ? -7.889 6.214 12.458 1.00 92.19 83 MET A CA 1
ATOM 648 C C . MET A 1 83 ? -8.934 7.114 11.789 1.00 92.19 83 MET A C 1
ATOM 650 O O . MET A 1 83 ? -9.736 7.723 12.490 1.00 92.19 83 MET A O 1
ATOM 654 N N . GLY A 1 84 ? -8.931 7.227 10.457 1.00 92.38 84 GLY A N 1
ATOM 655 C CA . GLY A 1 84 ? -9.771 8.178 9.719 1.00 92.38 84 GLY A CA 1
ATOM 656 C C . GLY A 1 84 ? -10.700 7.514 8.707 1.00 92.38 84 GLY A C 1
ATOM 657 O O . GLY A 1 84 ? -10.742 6.292 8.591 1.00 92.38 84 GLY A O 1
ATOM 658 N N . LYS A 1 85 ? -11.422 8.329 7.927 1.00 94.19 85 LYS A N 1
ATOM 659 C CA . LYS A 1 85 ? -12.368 7.854 6.902 1.00 94.19 85 LYS A CA 1
ATOM 660 C C . LYS A 1 85 ? -11.697 6.947 5.86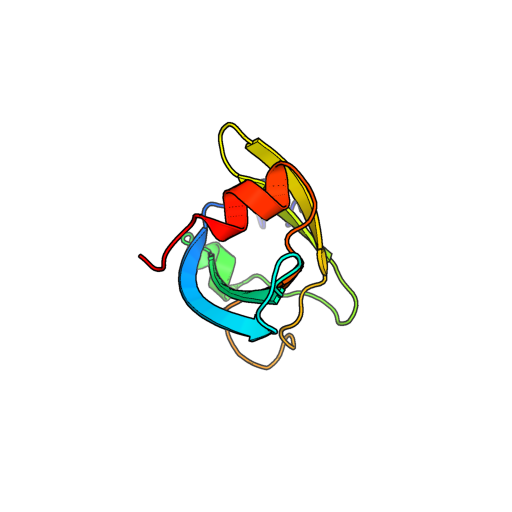1 1.00 94.19 85 LYS A C 1
ATOM 662 O O . LYS A 1 85 ? -12.181 5.848 5.615 1.00 94.19 85 LYS A O 1
ATOM 667 N N . VAL A 1 86 ? -10.577 7.390 5.283 1.00 95.75 86 VAL A N 1
ATOM 668 C CA . VAL A 1 86 ? -9.869 6.643 4.225 1.00 95.75 86 VAL A CA 1
ATOM 669 C C . VAL A 1 86 ? -9.216 5.382 4.787 1.00 95.75 86 VAL A C 1
ATOM 671 O O . VAL A 1 86 ? -9.431 4.301 4.253 1.00 95.75 86 VAL A O 1
ATOM 674 N N . THR A 1 87 ? -8.489 5.478 5.906 1.00 95.62 87 THR A N 1
ATOM 675 C CA . THR A 1 87 ? -7.843 4.298 6.506 1.00 95.62 87 THR A CA 1
ATOM 676 C C . THR A 1 87 ? -8.856 3.308 7.081 1.00 95.62 87 THR A C 1
ATOM 678 O O . THR A 1 87 ? -8.647 2.103 7.007 1.00 95.62 87 THR A O 1
ATOM 681 N N . GLY A 1 88 ? -9.998 3.786 7.579 1.00 95.81 88 GLY A N 1
ATOM 682 C CA . GLY A 1 88 ? -11.121 2.944 7.985 1.00 95.81 88 GLY A CA 1
ATOM 683 C C . GLY A 1 88 ? -11.803 2.232 6.814 1.00 95.81 88 GLY A C 1
ATOM 684 O O . GLY A 1 88 ? -12.214 1.086 6.975 1.00 95.81 88 GLY A O 1
ATOM 685 N N . ALA A 1 89 ? -11.907 2.871 5.645 1.00 96.19 89 ALA A N 1
ATOM 686 C CA . ALA A 1 89 ? -12.383 2.222 4.423 1.00 96.19 89 ALA A CA 1
ATOM 687 C C . ALA A 1 89 ? -11.377 1.176 3.918 1.00 96.19 89 ALA A C 1
ATOM 689 O O . ALA A 1 89 ? -11.765 0.051 3.633 1.00 96.19 89 ALA A O 1
ATOM 690 N N . LEU A 1 90 ? -10.081 1.503 3.916 1.00 95.94 90 LEU A N 1
ATOM 691 C CA . LEU A 1 90 ? -9.011 0.574 3.539 1.00 95.94 90 LEU A CA 1
ATOM 692 C C . LEU A 1 90 ? -9.010 -0.693 4.414 1.00 95.94 90 LEU A C 1
ATOM 694 O O . LEU A 1 90 ? -8.833 -1.800 3.923 1.00 95.94 90 LEU A O 1
ATOM 698 N N . HIS A 1 91 ? -9.266 -0.547 5.718 1.00 96.06 91 HIS A N 1
ATOM 699 C CA . HIS A 1 91 ? -9.347 -1.672 6.661 1.00 96.06 91 HIS A CA 1
ATOM 700 C C . HIS A 1 91 ? -10.511 -2.636 6.409 1.00 96.06 91 HIS A C 1
ATOM 702 O O . HIS A 1 91 ? -10.446 -3.767 6.888 1.00 96.06 91 HIS A O 1
ATOM 708 N N . GLN A 1 92 ? -11.539 -2.210 5.672 1.00 95.19 92 GLN A N 1
ATOM 709 C CA . GLN A 1 92 ? -12.670 -3.055 5.272 1.00 95.19 92 GLN A CA 1
ATOM 710 C C . GLN A 1 92 ? -12.398 -3.845 3.988 1.00 95.19 92 GLN A C 1
ATOM 712 O O . GLN A 1 92 ? -13.200 -4.703 3.641 1.00 95.19 92 GLN A O 1
ATOM 717 N N . LEU A 1 93 ? -11.293 -3.566 3.289 1.00 95.00 93 LEU A N 1
ATOM 718 C CA . LEU A 1 93 ? -10.911 -4.319 2.102 1.00 95.00 93 LEU A CA 1
ATOM 719 C C . LEU A 1 93 ? -10.266 -5.655 2.489 1.00 95.00 93 LEU A C 1
ATOM 721 O O . LEU A 1 93 ? -9.526 -5.758 3.483 1.00 95.00 93 LEU A O 1
ATOM 725 N N . GLU A 1 94 ? -10.541 -6.657 1.664 1.00 94.44 94 GLU A N 1
ATOM 726 C CA . GLU A 1 94 ? -10.000 -8.009 1.747 1.00 94.44 94 GLU A CA 1
ATOM 727 C C . GLU A 1 94 ? -9.147 -8.301 0.506 1.00 94.44 94 GLU A C 1
ATOM 729 O O . GLU A 1 94 ? -9.313 -7.619 -0.507 1.00 94.44 94 GLU A O 1
ATOM 734 N N . PRO A 1 95 ? -8.206 -9.256 0.584 1.00 96.38 95 PRO A N 1
ATOM 735 C CA . PRO A 1 95 ? -7.453 -9.694 -0.585 1.00 96.38 95 PRO A CA 1
ATOM 736 C C . PRO A 1 95 ? -8.346 -10.280 -1.687 1.00 96.38 95 PRO A C 1
ATOM 738 O O . PRO A 1 95 ? -9.331 -10.958 -1.385 1.00 96.38 95 PRO A O 1
ATO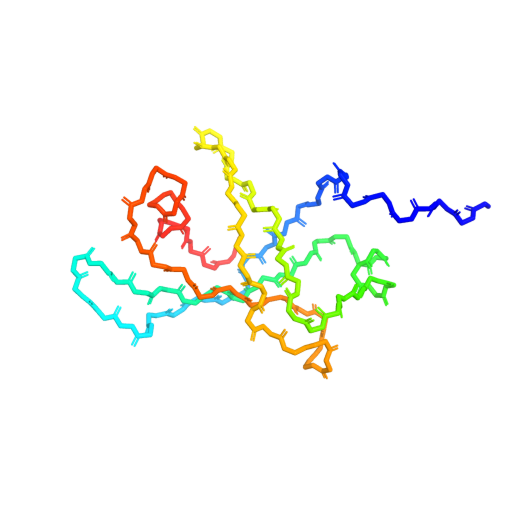M 741 N N . GLY A 1 96 ? -7.940 -10.080 -2.944 1.00 90.81 96 GLY A N 1
ATOM 742 C CA . GLY A 1 96 ? -8.707 -10.420 -4.153 1.00 90.81 96 GLY A CA 1
ATOM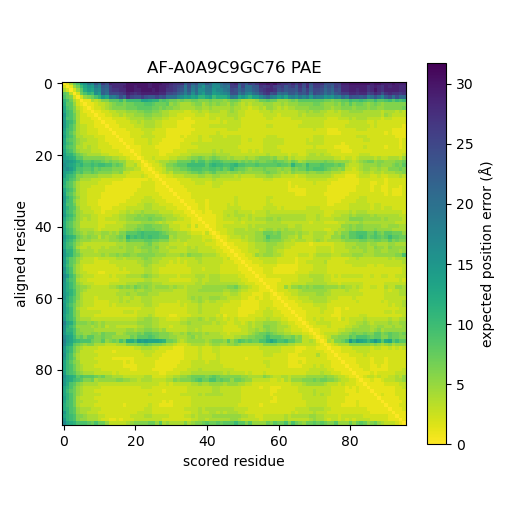 743 C C . GLY A 1 96 ? -9.346 -9.202 -4.803 1.00 90.81 96 GLY A C 1
ATOM 744 O O . GLY A 1 96 ? -10.342 -9.415 -5.529 1.00 90.81 96 GLY A O 1
#

Secondary structure (DSSP, 8-state):
------TTS---EEEEEEEEEE-STT-EEEEEEEES-HHHHHH----TT-EEEEEETTTEEEEEE--S-TTS-S-EEEEEES-SHHHHHHTT----

pLDDT: mean 90.74, std 11.31, range [36.06, 97.81]

Solvent-accessible surface area (backbone atoms only — not comparable to full-atom values): 5955 Å² total; per-residue (Å²): 130,86,76,74,87,58,88,84,63,85,74,64,62,44,36,75,39,69,50,73,82,40,76,75,91,62,22,28,38,34,37,34,32,32,56,67,52,61,71,56,45,73,74,57,84,67,62,94,91,45,65,45,80,49,74,44,92,98,55,45,68,46,83,42,59,53,68,48,59,71,84,79,56,79,56,47,28,36,72,43,58,37,79,50,68,43,44,47,52,57,69,71,60,70,59,112